Protein AF-V5IHF2-F1 (afdb_monomer)

Nearest PDB structures (foldseek):
  2dlu-assembly1_A  TM=8.442E-01  e=2.115E-10  Homo sapiens
  8cn1-assembly1_F  TM=9.602E-01  e=1.135E-07  Homo sapiens
  1wfv-assembly1_A  TM=8.486E-01  e=1.557E-06  Homo sapiens
  8bw8-assembly2_D  TM=9.312E-01  e=1.063E-05  Drosophila melanogaster
  4uu6-assembly1_A  TM=8.696E-01  e=1.002E-05  Homo sapiens

pLDDT: mean 82.55, std 12.89, range [40.22, 92.56]

Radius of gyration: 13.35 Å; Cα contacts (8 Å, |Δi|>4): 191; chains: 1; bounding box: 35×32×30 Å

Secondary structure (DSSP, 8-state):
-----PEEEEEEEE--SS---EEEEEETTTEEEEEEE-TTSHHHHH----TTPEEEEETTEE-TT--HHHHHHHHHHTTTEEEEEEEE--------

Solvent-accessible surface area (backbone atoms only — not comparable to full-atom values): 5498 Å² total; per-residue (Å²): 136,81,80,73,63,52,52,71,46,79,48,77,45,61,31,85,79,88,46,56,27,64,41,74,44,63,18,46,88,77,43,37,29,29,67,39,60,37,86,85,23,43,34,42,71,68,60,79,63,51,63,66,26,30,48,49,27,49,64,91,47,68,43,80,67,36,43,48,67,57,50,52,49,53,60,62,69,40,59,55,54,39,37,36,33,30,32,37,67,63,72,86,67,85,81,126

Foldseek 3Di:
DDDFQFDKDKDKFFAPPPAQQWDWDDFAPGAIFTQDGHCPGRCVVSVPDDGGWGWQDKAPRGRHRGGPVVVVVSSVVCPGMIITITTHGPCPDPPD

Mean predicted aligned error: 6.74 Å

Organism: Ixodes ricinus (NCBI:txid34613)

Structure (mmCIF, N/CA/C/O backbone):
data_AF-V5IHF2-F1
#
_entry.id   AF-V5IHF2-F1
#
loop_
_atom_site.group_PDB
_atom_site.id
_atom_site.type_symbol
_atom_site.label_atom_id
_atom_site.label_alt_id
_atom_site.label_comp_id
_atom_site.label_asym_id
_atom_site.label_entity_id
_atom_site.label_seq_id
_atom_site.pdbx_PDB_ins_code
_atom_site.Cartn_x
_atom_site.Cartn_y
_atom_site.Cartn_z
_atom_site.occupancy
_atom_site.B_iso_or_equiv
_atom_site.auth_seq_id
_atom_site.auth_comp_id
_atom_site.auth_asym_id
_atom_site.auth_atom_id
_atom_site.pdbx_PDB_model_num
ATOM 1 N N . LEU A 1 1 ? 22.484 -24.324 -5.319 1.00 43.34 1 LEU A N 1
ATOM 2 C CA . LEU A 1 1 ? 21.542 -23.714 -6.282 1.00 43.34 1 LEU A CA 1
ATOM 3 C C . LEU A 1 1 ? 20.192 -23.630 -5.581 1.00 43.34 1 LEU A C 1
ATOM 5 O O . LEU A 1 1 ? 19.326 -24.457 -5.827 1.00 43.34 1 LEU A O 1
ATOM 9 N N . GLY A 1 2 ? 20.089 -22.745 -4.585 1.00 48.03 2 GLY A N 1
ATOM 10 C CA . GLY A 1 2 ? 18.855 -22.573 -3.822 1.00 48.03 2 GLY A CA 1
ATOM 11 C C . GLY A 1 2 ? 17.901 -21.781 -4.690 1.00 48.03 2 GLY A C 1
ATOM 12 O O . GLY A 1 2 ? 18.206 -20.657 -5.065 1.00 48.03 2 GLY A O 1
ATOM 13 N N . THR A 1 3 ? 16.822 -22.407 -5.123 1.00 46.50 3 THR A N 1
ATOM 14 C CA . THR A 1 3 ? 15.780 -21.708 -5.855 1.00 46.50 3 THR A CA 1
ATOM 15 C C . THR A 1 3 ? 15.114 -20.770 -4.853 1.00 46.50 3 THR A C 1
ATOM 17 O O . THR A 1 3 ? 14.486 -21.216 -3.903 1.00 46.50 3 THR A O 1
ATOM 20 N N . GLU A 1 4 ? 15.329 -19.470 -4.993 1.00 53.56 4 GLU A N 1
ATOM 21 C CA . GLU A 1 4 ? 14.667 -18.460 -4.169 1.00 53.56 4 GLU A CA 1
ATOM 22 C C . GLU A 1 4 ? 13.222 -18.339 -4.664 1.00 53.56 4 GLU A C 1
ATOM 24 O O . GLU A 1 4 ? 12.884 -17.486 -5.484 1.00 53.56 4 GLU A O 1
ATOM 29 N N . TRP A 1 5 ? 12.364 -19.277 -4.259 1.00 61.69 5 TRP A N 1
ATOM 30 C CA . TRP A 1 5 ? 10.938 -19.163 -4.533 1.00 61.69 5 TRP A CA 1
ATOM 31 C C . TRP A 1 5 ? 10.403 -18.000 -3.697 1.00 61.69 5 TRP A C 1
ATOM 33 O O . TRP A 1 5 ? 10.404 -18.065 -2.470 1.00 61.69 5 TRP A O 1
ATOM 43 N N . ALA A 1 6 ? 9.977 -16.923 -4.356 1.00 70.69 6 ALA A N 1
ATOM 44 C CA . ALA A 1 6 ? 9.218 -15.881 -3.685 1.00 70.69 6 ALA A CA 1
ATOM 45 C C . ALA A 1 6 ? 7.849 -16.460 -3.306 1.00 70.69 6 ALA A C 1
ATOM 47 O O . ALA A 1 6 ? 7.117 -16.938 -4.179 1.00 70.69 6 ALA A O 1
ATOM 48 N N . GLU A 1 7 ? 7.516 -16.448 -2.019 1.00 81.81 7 GLU A N 1
ATOM 49 C CA . GLU A 1 7 ? 6.201 -16.881 -1.560 1.00 81.81 7 GLU A CA 1
ATOM 50 C C . GLU A 1 7 ? 5.192 -15.802 -1.941 1.00 81.81 7 GLU A C 1
ATOM 52 O O . GLU A 1 7 ? 5.318 -14.646 -1.536 1.00 81.81 7 GLU A O 1
ATOM 57 N N . VAL A 1 8 ? 4.227 -16.158 -2.790 1.00 88.81 8 VAL A N 1
ATOM 58 C CA . VAL A 1 8 ? 3.191 -15.224 -3.232 1.00 88.81 8 VAL A CA 1
ATOM 59 C C . VAL A 1 8 ? 1.962 -15.407 -2.362 1.00 88.81 8 VAL A C 1
ATOM 61 O O . VAL A 1 8 ? 1.360 -16.480 -2.348 1.00 88.81 8 VAL A O 1
ATOM 64 N N . GLU A 1 9 ? 1.554 -14.336 -1.696 1.00 90.56 9 GLU A N 1
ATOM 65 C CA . GLU A 1 9 ? 0.404 -14.320 -0.809 1.00 90.56 9 GLU A CA 1
ATOM 66 C C . GLU A 1 9 ? -0.593 -13.222 -1.209 1.00 90.56 9 GLU A C 1
ATOM 68 O O . GLU A 1 9 ? -0.224 -12.116 -1.601 1.00 90.56 9 GLU A O 1
ATOM 73 N N . ALA A 1 10 ? -1.889 -13.532 -1.123 1.00 91.75 10 ALA A N 1
ATOM 74 C CA . ALA A 1 10 ? -2.960 -12.565 -1.342 1.00 91.75 10 ALA A CA 1
ATOM 75 C C . ALA A 1 10 ? -3.508 -12.066 0.000 1.00 91.75 10 ALA A C 1
ATOM 77 O O . ALA A 1 10 ? -4.087 -12.846 0.757 1.00 91.75 10 ALA A O 1
ATOM 78 N N . VAL A 1 11 ? -3.356 -10.773 0.265 1.00 92.19 11 VAL A N 1
ATOM 79 C CA . VAL A 1 11 ? -3.786 -10.080 1.484 1.00 92.19 11 VAL A CA 1
ATOM 80 C C . VAL A 1 11 ? -4.998 -9.212 1.166 1.00 92.19 11 VAL A C 1
ATOM 82 O O . VAL A 1 11 ? -4.997 -8.484 0.179 1.00 92.19 11 VAL A O 1
ATOM 85 N N . GLU A 1 12 ? -6.040 -9.266 1.986 1.00 91.31 12 GLU A N 1
ATOM 86 C CA . GLU A 1 12 ? -7.248 -8.456 1.806 1.00 91.31 12 GLU A CA 1
ATOM 87 C C . GLU A 1 12 ? -7.387 -7.504 2.986 1.00 91.31 12 GLU A C 1
ATOM 89 O O . GLU A 1 12 ? -7.618 -7.929 4.112 1.00 91.31 12 GLU A O 1
ATOM 94 N N . LEU A 1 13 ? -7.228 -6.208 2.726 1.00 90.94 13 LEU A N 1
ATOM 95 C CA . LEU A 1 13 ? -7.286 -5.171 3.747 1.00 90.94 13 LEU A CA 1
ATOM 96 C C . LEU A 1 13 ? -8.573 -4.367 3.598 1.00 90.94 13 LEU A C 1
ATOM 98 O O . LEU A 1 13 ? -8.891 -3.867 2.518 1.00 90.94 13 LEU A O 1
ATOM 102 N N . LEU A 1 14 ? -9.289 -4.208 4.706 1.00 89.19 14 LEU A N 1
ATOM 103 C CA . LEU A 1 14 ? -10.497 -3.396 4.789 1.00 89.19 14 LEU A CA 1
ATOM 104 C C . LEU A 1 14 ? -10.148 -2.038 5.390 1.00 89.19 14 LEU A C 1
ATOM 106 O O . LEU A 1 14 ? -9.768 -1.941 6.552 1.00 89.19 14 LEU A O 1
ATOM 110 N N . ASN A 1 15 ? -10.272 -0.986 4.591 1.00 85.06 15 ASN A N 1
ATOM 111 C CA . ASN A 1 15 ? -10.072 0.380 5.041 1.00 85.06 15 ASN A CA 1
ATOM 112 C C . ASN A 1 15 ? -11.231 0.801 5.958 1.00 85.06 15 ASN A C 1
ATOM 114 O O . ASN A 1 15 ? -12.367 0.950 5.509 1.00 85.06 15 ASN A O 1
ATOM 118 N N . ASP A 1 16 ? -10.925 1.037 7.232 1.00 82.62 16 ASP A N 1
ATOM 119 C CA . ASP A 1 16 ? -11.882 1.496 8.247 1.00 82.62 16 ASP A CA 1
ATOM 120 C C . ASP A 1 16 ? -12.175 3.010 8.200 1.00 82.62 16 ASP A C 1
ATOM 122 O O . ASP A 1 16 ? -12.930 3.527 9.022 1.00 82.62 16 ASP A O 1
ATOM 126 N N . GLY A 1 17 ? -11.596 3.729 7.234 1.00 78.69 17 GLY A N 1
ATOM 127 C CA . GLY A 1 17 ? -11.679 5.186 7.114 1.00 78.69 17 GLY A CA 1
ATOM 128 C C . GLY A 1 17 ? -10.409 5.910 7.570 1.00 78.69 17 GLY A C 1
ATOM 129 O O . GLY A 1 17 ? -10.223 7.071 7.207 1.00 78.69 17 GLY A O 1
ATOM 130 N N . SER A 1 18 ? -9.503 5.235 8.285 1.00 80.12 18 SER A N 1
ATOM 131 C CA . SER A 1 18 ? -8.172 5.757 8.642 1.00 80.12 18 SER A CA 1
ATOM 132 C C . SER A 1 18 ? -7.103 5.561 7.553 1.00 80.12 18 SER A C 1
ATOM 134 O O . SER A 1 18 ? -6.021 6.149 7.627 1.00 80.12 18 SER A O 1
ATOM 136 N N . GLY A 1 19 ? -7.411 4.789 6.506 1.00 83.94 19 GLY A N 1
ATOM 137 C CA . GLY A 1 19 ? -6.473 4.368 5.469 1.00 83.94 19 GLY A CA 1
ATOM 138 C C . GLY A 1 19 ? -5.933 2.957 5.710 1.00 83.94 19 GLY A C 1
ATOM 139 O O . GLY A 1 19 ? -6.242 2.298 6.692 1.00 83.94 19 GLY A O 1
ATOM 140 N N . LEU A 1 20 ? -5.105 2.465 4.789 1.00 86.69 20 LEU A N 1
ATOM 141 C CA . LEU A 1 20 ? -4.640 1.071 4.821 1.00 86.69 20 LEU A CA 1
ATOM 142 C C . LEU A 1 20 ? -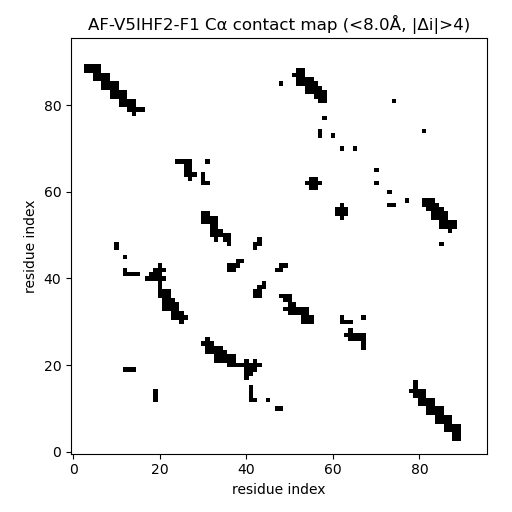3.492 0.816 5.807 1.00 86.69 20 LEU A C 1
ATOM 144 O O . LEU A 1 20 ? -3.167 -0.330 6.103 1.00 86.69 20 LEU A O 1
ATOM 148 N N . GLY A 1 21 ? -2.858 1.874 6.315 1.00 88.62 21 GLY A N 1
ATOM 149 C CA . GLY A 1 21 ? -1.820 1.734 7.328 1.00 88.62 21 GLY A CA 1
ATOM 150 C C . GLY A 1 21 ? -0.476 1.215 6.804 1.00 88.62 21 GLY A C 1
ATOM 151 O O . GLY A 1 21 ? 0.254 0.608 7.570 1.00 88.62 21 GLY A O 1
ATOM 152 N N . PHE A 1 22 ? -0.119 1.416 5.533 1.00 90.75 22 PHE A N 1
ATOM 153 C CA . PHE A 1 22 ? 1.213 1.065 5.023 1.00 90.75 22 PHE A CA 1
ATOM 154 C C . PHE A 1 22 ? 1.718 2.068 3.980 1.00 90.75 22 PHE A C 1
ATOM 156 O O . PHE A 1 22 ? 0.939 2.743 3.306 1.00 90.75 22 P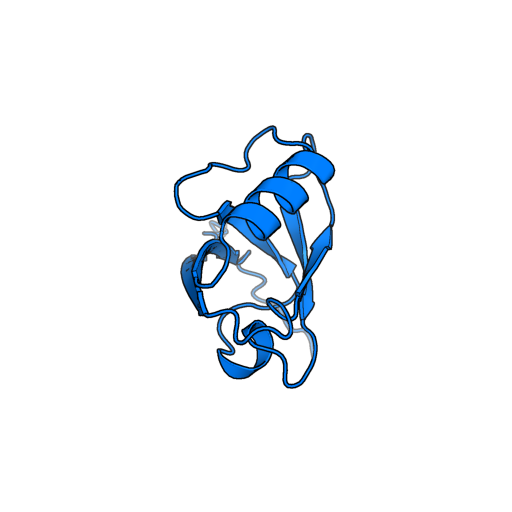HE A O 1
ATOM 163 N N . GLY A 1 23 ? 3.040 2.179 3.867 1.00 88.62 23 GLY A N 1
ATOM 164 C CA . GLY A 1 23 ? 3.740 2.994 2.883 1.00 88.62 23 GLY A CA 1
ATOM 165 C C . GLY A 1 23 ? 4.418 2.123 1.835 1.00 88.62 23 GLY A C 1
ATOM 166 O O . GLY A 1 23 ? 4.996 1.087 2.158 1.00 88.62 23 GLY A O 1
ATOM 167 N N . ILE A 1 24 ? 4.382 2.566 0.582 1.00 89.31 24 ILE A N 1
ATOM 168 C CA . ILE A 1 24 ? 5.040 1.897 -0.544 1.00 89.31 24 ILE A CA 1
ATOM 169 C C . ILE A 1 24 ? 6.186 2.744 -1.090 1.00 89.31 24 ILE A C 1
ATOM 171 O O . ILE A 1 24 ? 6.155 3.973 -1.030 1.00 89.31 24 ILE A O 1
ATOM 175 N N . VAL A 1 25 ? 7.185 2.081 -1.657 1.00 88.38 25 VAL A N 1
ATOM 176 C CA . VAL A 1 25 ? 8.290 2.695 -2.396 1.00 88.38 25 VAL A CA 1
ATOM 177 C C . VAL A 1 25 ? 8.531 1.949 -3.701 1.00 88.38 25 VAL A C 1
ATOM 179 O O . VAL A 1 25 ? 8.075 0.823 -3.886 1.00 88.38 25 VAL A O 1
ATOM 182 N N . GLY A 1 26 ? 9.266 2.584 -4.607 1.00 83.31 26 GLY A N 1
ATOM 183 C CA . GLY A 1 26 ? 9.563 2.034 -5.924 1.00 83.31 26 GLY A CA 1
ATOM 184 C C . GLY A 1 26 ? 8.615 2.547 -7.007 1.00 83.31 26 GLY A C 1
ATOM 185 O O . GLY A 1 26 ? 7.955 3.573 -6.846 1.00 83.31 26 GLY A O 1
ATOM 186 N N . GLY A 1 27 ? 8.600 1.877 -8.153 1.00 76.69 27 GLY A N 1
ATOM 187 C CA . GLY A 1 27 ? 7.851 2.304 -9.327 1.00 76.69 27 GLY A CA 1
ATOM 188 C C . GLY A 1 27 ? 8.161 1.453 -10.552 1.00 76.69 27 GLY A C 1
ATOM 189 O O . GLY A 1 27 ? 8.603 0.312 -10.445 1.00 76.69 27 GLY A O 1
ATOM 190 N N . ARG A 1 28 ? 7.963 2.036 -11.736 1.00 77.31 28 ARG A N 1
ATOM 191 C CA . ARG A 1 28 ? 7.939 1.330 -13.027 1.00 77.31 28 ARG A CA 1
ATOM 192 C C . ARG A 1 28 ? 9.117 0.383 -13.277 1.00 77.31 28 ARG A C 1
ATOM 194 O O . ARG A 1 28 ? 8.907 -0.686 -13.841 1.00 77.31 28 ARG A O 1
ATOM 201 N N . SER A 1 29 ? 10.326 0.780 -12.887 1.00 76.88 29 SER A N 1
ATOM 202 C CA . SER A 1 29 ? 11.554 0.025 -13.175 1.00 76.88 29 SER A CA 1
ATOM 203 C C . SER A 1 29 ? 11.964 -0.931 -12.054 1.00 76.88 29 SER A C 1
ATOM 205 O O . SER A 1 29 ? 12.612 -1.932 -12.329 1.00 76.88 29 SER A O 1
ATOM 207 N N . THR A 1 30 ? 11.607 -0.628 -10.804 1.00 79.25 30 THR A N 1
ATOM 208 C CA . THR A 1 30 ? 12.051 -1.376 -9.612 1.00 79.25 30 THR A CA 1
ATOM 209 C C . THR A 1 30 ? 10.968 -2.284 -9.034 1.00 79.25 30 THR A C 1
ATOM 211 O O . THR A 1 30 ? 11.252 -3.067 -8.141 1.00 79.25 30 THR A O 1
ATOM 214 N N . GLY A 1 31 ? 9.725 -2.161 -9.505 1.00 85.94 31 GLY A N 1
ATOM 215 C CA . GLY A 1 31 ? 8.566 -2.724 -8.821 1.00 85.94 31 GLY A CA 1
ATOM 216 C C . GLY A 1 31 ? 8.161 -1.891 -7.604 1.00 85.94 31 GLY A C 1
ATOM 217 O O . GLY A 1 31 ? 8.800 -0.887 -7.273 1.00 85.94 31 GLY A O 1
ATOM 218 N N . VAL A 1 32 ? 7.061 -2.296 -6.975 1.00 89.88 32 VAL A N 1
ATOM 219 C CA . VAL A 1 32 ? 6.474 -1.635 -5.807 1.00 89.88 32 VAL A CA 1
ATOM 220 C C . VAL A 1 32 ? 6.736 -2.495 -4.581 1.00 89.88 32 VAL A C 1
ATOM 222 O O . VAL A 1 32 ? 6.424 -3.682 -4.590 1.00 89.88 32 VAL A O 1
ATOM 225 N N . VAL A 1 33 ? 7.290 -1.895 -3.532 1.00 89.88 33 VAL A N 1
ATOM 226 C CA . VAL A 1 33 ? 7.684 -2.585 -2.297 1.00 89.88 33 VAL A CA 1
ATOM 227 C C . VAL A 1 33 ? 7.054 -1.894 -1.103 1.00 89.88 33 VAL A C 1
ATOM 229 O O . VAL A 1 33 ? 7.006 -0.664 -1.052 1.00 89.88 33 VAL A O 1
ATOM 232 N N . VAL A 1 34 ? 6.606 -2.664 -0.119 1.00 91.12 34 VAL A N 1
ATOM 233 C CA . VAL A 1 34 ? 6.153 -2.127 1.163 1.00 91.12 34 VAL A CA 1
ATOM 234 C C . VAL A 1 34 ? 7.364 -1.609 1.934 1.00 91.12 34 VAL A C 1
ATOM 236 O O . VAL A 1 34 ? 8.274 -2.358 2.280 1.00 91.12 34 VAL A O 1
ATOM 239 N N . LYS A 1 35 ? 7.394 -0.306 2.211 1.00 90.12 35 LYS A N 1
ATOM 240 C CA . LYS A 1 35 ? 8.478 0.346 2.955 1.00 90.12 35 LYS A CA 1
ATOM 241 C C . LYS A 1 35 ? 8.221 0.373 4.449 1.00 90.12 35 LYS A C 1
ATOM 243 O O . LYS A 1 35 ? 9.149 0.194 5.231 1.00 90.12 35 LYS A O 1
ATOM 248 N N . THR A 1 36 ? 6.984 0.662 4.829 1.00 90.38 36 THR A N 1
ATOM 249 C CA . THR A 1 36 ? 6.569 0.823 6.220 1.00 90.38 36 THR A CA 1
ATOM 250 C C . THR A 1 36 ? 5.185 0.240 6.409 1.00 90.38 36 THR A C 1
ATOM 252 O O . THR A 1 36 ? 4.332 0.353 5.534 1.00 90.38 36 THR A O 1
ATOM 255 N N . VAL A 1 37 ? 4.954 -0.333 7.580 1.00 91.31 37 VAL A N 1
ATOM 256 C CA . VAL A 1 37 ? 3.628 -0.705 8.065 1.00 91.31 37 VAL A CA 1
ATOM 257 C C . VAL A 1 37 ? 3.402 0.109 9.33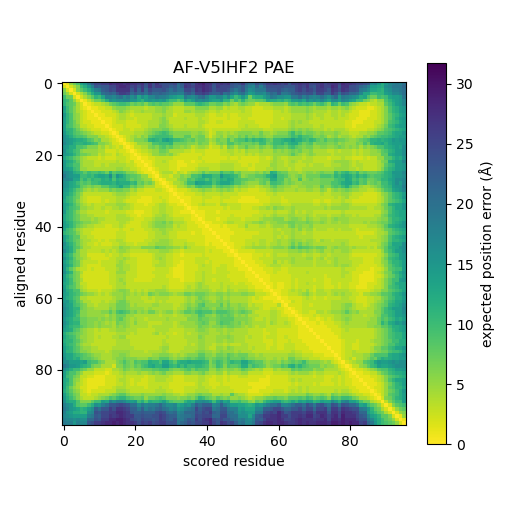8 1.00 91.31 37 VAL A C 1
ATOM 259 O O . VAL A 1 37 ? 4.296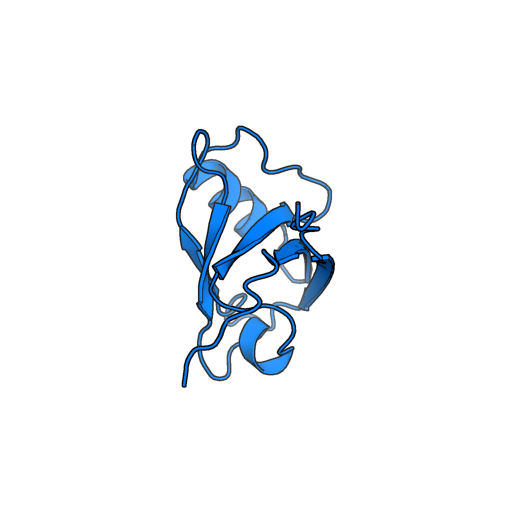 0.217 10.177 1.00 91.31 37 VAL A O 1
ATOM 262 N N . LEU A 1 38 ? 2.268 0.800 9.416 1.00 90.25 38 LEU A N 1
ATOM 263 C CA . LEU A 1 38 ? 1.920 1.680 10.525 1.00 90.25 38 LEU A CA 1
ATOM 264 C C . LEU A 1 38 ? 1.377 0.839 11.684 1.00 90.25 38 LEU A C 1
ATOM 266 O O . LEU A 1 38 ? 0.352 0.181 11.497 1.00 90.25 38 LEU A O 1
ATOM 270 N N . PRO A 1 39 ? 1.997 0.902 12.876 1.00 88.94 39 PRO A N 1
ATOM 271 C CA . PRO A 1 39 ? 1.550 0.129 14.028 1.00 88.94 39 PRO A CA 1
ATOM 272 C C . PRO A 1 39 ? 0.128 0.530 14.430 1.00 88.94 39 PRO A C 1
ATOM 274 O O . PRO A 1 39 ? -0.183 1.718 14.548 1.00 88.94 39 PRO A O 1
ATOM 277 N N . GLY A 1 40 ? -0.742 -0.459 14.627 1.00 88.31 40 GLY A N 1
ATOM 278 C CA . GLY A 1 40 ? -2.165 -0.262 14.906 1.00 88.31 40 GLY A CA 1
ATOM 279 C C . GLY A 1 40 ? -3.032 0.091 13.690 1.00 88.31 40 GLY A C 1
ATOM 280 O O . GLY A 1 40 ? -4.247 0.223 13.847 1.00 88.31 40 GLY A O 1
ATOM 281 N N . GLY A 1 41 ? -2.447 0.227 12.494 1.00 89.31 41 GLY A N 1
ATOM 282 C CA . GLY A 1 41 ? -3.179 0.402 11.237 1.00 89.31 41 GLY A CA 1
ATOM 283 C C . GLY A 1 41 ? -3.764 -0.908 10.699 1.00 89.31 41 GLY A C 1
ATOM 284 O O . GLY A 1 41 ? -3.474 -1.986 11.211 1.00 89.31 41 GLY A O 1
ATOM 285 N N . VAL A 1 42 ? -4.568 -0.832 9.634 1.00 90.56 42 VAL A N 1
ATOM 286 C CA . VAL A 1 42 ? -5.235 -2.008 9.038 1.00 90.56 42 VAL A CA 1
ATOM 287 C C . VAL A 1 42 ? -4.238 -3.102 8.646 1.00 90.56 42 VAL A C 1
ATOM 289 O O . VAL A 1 42 ? -4.419 -4.252 9.032 1.00 90.56 4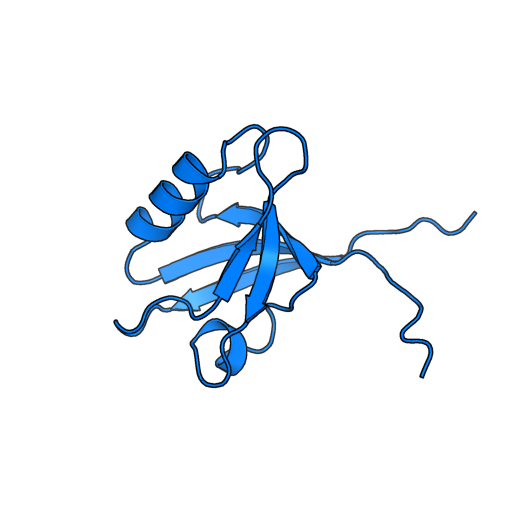2 VAL A O 1
ATOM 292 N N . ALA A 1 43 ? -3.170 -2.746 7.927 1.00 91.31 43 ALA A N 1
ATOM 293 C CA . ALA A 1 43 ? -2.132 -3.693 7.520 1.00 91.31 43 ALA A CA 1
ATOM 294 C C . ALA A 1 43 ? -1.412 -4.364 8.704 1.00 91.31 43 ALA A C 1
ATOM 296 O O . ALA A 1 43 ? -1.155 -5.563 8.658 1.00 91.31 43 ALA A O 1
ATOM 297 N N . ASP A 1 44 ? -1.121 -3.613 9.770 1.00 91.69 44 ASP A N 1
ATOM 298 C CA . ASP A 1 44 ? -0.472 -4.131 10.984 1.00 91.69 44 ASP A CA 1
ATOM 299 C C . ASP A 1 44 ? -1.391 -5.074 11.763 1.00 91.69 44 ASP A C 1
ATOM 301 O O . ASP A 1 44 ? -0.979 -6.147 12.194 1.00 91.69 44 ASP A O 1
ATOM 305 N N . ARG A 1 45 ? -2.667 -4.695 11.892 1.00 90.75 45 ARG A N 1
ATOM 306 C CA . ARG A 1 45 ? -3.688 -5.500 12.567 1.00 90.75 45 ARG A CA 1
ATOM 307 C C . ARG A 1 45 ? -3.999 -6.802 11.843 1.00 90.75 45 ARG A C 1
ATOM 309 O O . ARG A 1 45 ? -4.358 -7.774 12.503 1.00 90.75 45 ARG A O 1
ATOM 316 N N . ASP A 1 46 ? -3.919 -6.795 10.517 1.00 90.56 46 ASP A N 1
ATOM 317 C CA . ASP A 1 46 ? -4.027 -8.003 9.702 1.00 90.56 46 ASP A CA 1
ATOM 318 C C . ASP A 1 46 ? -2.776 -8.886 9.862 1.00 90.56 46 ASP A C 1
ATOM 320 O O . ASP A 1 46 ? -2.881 -10.105 9.979 1.00 90.56 46 ASP A O 1
ATOM 324 N N . GLY A 1 47 ? -1.592 -8.267 9.941 1.00 88.38 47 GLY A N 1
ATOM 325 C CA . GLY A 1 47 ? -0.323 -8.923 10.267 1.00 88.38 47 GLY A CA 1
ATOM 326 C C . GLY A 1 47 ? 0.305 -9.718 9.120 1.00 88.38 47 GLY A C 1
ATOM 327 O O . GLY A 1 47 ? 1.432 -10.197 9.254 1.00 88.38 47 GLY A O 1
ATOM 328 N N . ARG A 1 48 ? -0.388 -9.851 7.982 1.00 90.56 48 ARG A N 1
ATOM 329 C CA . ARG A 1 48 ? 0.103 -10.595 6.813 1.00 90.56 48 ARG A CA 1
ATOM 330 C C . ARG A 1 48 ? 1.004 -9.751 5.919 1.00 90.56 48 ARG A C 1
ATOM 332 O O . ARG A 1 48 ? 1.964 -10.274 5.358 1.00 90.56 48 ARG A O 1
ATOM 339 N N . LEU A 1 49 ? 0.710 -8.453 5.807 1.00 91.06 49 LEU A N 1
ATOM 340 C CA . LEU A 1 49 ? 1.519 -7.498 5.051 1.00 91.06 49 LEU A CA 1
ATOM 341 C C . LEU A 1 49 ? 2.712 -7.027 5.887 1.00 91.06 49 LEU A C 1
ATOM 343 O O . LEU A 1 49 ? 2.535 -6.457 6.962 1.00 91.06 49 LEU A O 1
ATOM 347 N N . GLN A 1 50 ? 3.923 -7.205 5.368 1.00 89.88 50 GLN A N 1
ATOM 348 C CA . GLN A 1 50 ? 5.161 -6.864 6.058 1.00 89.88 50 GLN A CA 1
ATOM 349 C C . GLN A 1 50 ? 6.021 -5.904 5.231 1.00 89.88 50 GLN A C 1
ATOM 351 O O . GLN A 1 50 ? 5.937 -5.821 4.005 1.00 89.88 50 GLN A O 1
ATOM 356 N N . SER A 1 51 ? 6.877 -5.137 5.908 1.00 90.75 51 SER A N 1
ATOM 357 C CA . SER A 1 51 ? 7.885 -4.321 5.229 1.00 90.75 51 SER A CA 1
ATOM 358 C C . SER A 1 51 ? 8.870 -5.212 4.471 1.00 90.75 51 SER A C 1
ATOM 360 O O . SER A 1 51 ? 9.413 -6.144 5.054 1.00 90.75 51 SER A O 1
ATOM 362 N N . GLY A 1 52 ? 9.137 -4.888 3.206 1.00 88.88 52 GLY A N 1
ATOM 363 C CA . GLY A 1 52 ? 9.971 -5.683 2.299 1.00 88.88 52 GLY A CA 1
ATOM 364 C C . GLY A 1 52 ? 9.171 -6.514 1.293 1.00 88.88 52 GLY A C 1
ATOM 365 O O . GLY A 1 52 ? 9.728 -6.937 0.281 1.00 88.88 52 GLY A O 1
ATOM 366 N N . ASP A 1 53 ? 7.863 -6.679 1.507 1.00 90.69 53 ASP A N 1
ATOM 367 C CA . ASP A 1 53 ? 7.003 -7.408 0.578 1.00 90.69 53 ASP A CA 1
ATOM 368 C C . ASP A 1 53 ? 6.851 -6.653 -0.755 1.00 90.69 53 ASP A C 1
ATOM 370 O O . ASP A 1 53 ? 6.613 -5.439 -0.792 1.00 90.69 53 ASP A O 1
ATOM 374 N N . HIS A 1 54 ? 6.955 -7.377 -1.871 1.00 90.56 54 HIS A N 1
ATOM 375 C CA . HIS A 1 54 ? 6.757 -6.822 -3.209 1.00 90.56 54 HIS A CA 1
ATOM 376 C C . HIS A 1 54 ? 5.293 -6.892 -3.616 1.00 90.56 54 HIS A C 1
ATOM 378 O O . HIS A 1 54 ? 4.753 -7.979 -3.776 1.00 90.56 54 HIS A O 1
ATOM 384 N N . ILE A 1 55 ? 4.661 -5.754 -3.884 1.00 90.94 55 ILE A N 1
ATOM 385 C CA . ILE A 1 55 ? 3.282 -5.722 -4.371 1.00 90.94 55 ILE A CA 1
ATOM 386 C C . ILE A 1 55 ? 3.277 -5.962 -5.882 1.00 90.94 55 ILE A C 1
ATOM 388 O O . ILE A 1 55 ? 3.789 -5.162 -6.666 1.00 90.94 55 ILE A O 1
ATOM 392 N N . LEU A 1 56 ? 2.661 -7.066 -6.292 1.00 89.88 56 LEU A N 1
ATOM 393 C CA . LEU A 1 56 ? 2.495 -7.455 -7.690 1.00 89.88 56 LEU A CA 1
ATOM 394 C C . LEU A 1 56 ? 1.183 -6.918 -8.276 1.00 89.88 56 LEU A C 1
ATOM 396 O O . LEU A 1 56 ? 1.143 -6.477 -9.427 1.00 89.88 56 LEU A O 1
ATOM 400 N N . GLN A 1 57 ? 0.107 -6.947 -7.487 1.00 91.75 57 GLN A N 1
ATOM 401 C CA . GLN A 1 57 ? -1.240 -6.592 -7.936 1.00 91.75 57 GLN A CA 1
ATOM 402 C C . GLN A 1 57 ? -2.049 -5.943 -6.811 1.00 91.75 57 GLN A C 1
ATOM 404 O O . GLN A 1 57 ? -1.880 -6.291 -5.644 1.00 91.75 57 GLN A O 1
ATOM 409 N N . ILE A 1 58 ? -2.938 -5.018 -7.179 1.00 90.44 58 ILE A N 1
ATOM 410 C CA . ILE A 1 58 ? -3.876 -4.345 -6.275 1.00 90.44 58 ILE A CA 1
ATOM 411 C C . ILE A 1 58 ? -5.281 -4.448 -6.865 1.00 90.44 58 ILE A C 1
ATOM 413 O O . ILE A 1 58 ? -5.542 -3.940 -7.952 1.00 90.44 58 ILE A O 1
ATOM 417 N N . GLY A 1 59 ? -6.183 -5.114 -6.153 1.00 89.19 59 GLY A N 1
ATOM 418 C CA . GLY A 1 59 ? -7.469 -5.566 -6.666 1.00 89.19 59 GLY A CA 1
ATOM 419 C C . GLY A 1 59 ? -7.252 -6.417 -7.913 1.00 89.19 59 GLY A C 1
ATOM 420 O O . GLY A 1 59 ? -6.565 -7.441 -7.878 1.00 89.19 59 GLY A O 1
ATOM 421 N N . ASP A 1 60 ? -7.774 -5.921 -9.027 1.00 87.12 60 ASP A N 1
ATOM 422 C CA . ASP A 1 60 ? -7.644 -6.505 -10.363 1.00 87.12 60 ASP A CA 1
ATOM 423 C C . ASP A 1 60 ? -6.595 -5.786 -11.233 1.00 87.12 60 ASP A C 1
ATOM 425 O O . ASP A 1 60 ? -6.423 -6.104 -12.410 1.00 87.12 60 ASP A O 1
ATOM 429 N N . VAL A 1 61 ? -5.873 -4.807 -10.675 1.00 88.88 61 VAL A N 1
ATOM 430 C CA . VAL A 1 61 ? -4.899 -3.986 -11.403 1.00 88.88 61 VAL A CA 1
ATOM 431 C C . VAL A 1 61 ? -3.481 -4.482 -11.152 1.00 88.88 61 VAL A C 1
ATOM 433 O O . VAL A 1 61 ? -2.954 -4.408 -10.039 1.00 88.88 61 VAL A O 1
ATOM 436 N N . ASN A 1 62 ? -2.832 -4.961 -12.211 1.00 89.19 62 ASN A N 1
ATOM 437 C CA . ASN A 1 62 ? -1.433 -5.370 -12.158 1.00 89.19 62 ASN A CA 1
ATOM 438 C C . ASN A 1 62 ? -0.516 -4.140 -12.093 1.00 89.19 62 ASN A C 1
ATOM 440 O O . ASN A 1 62 ? -0.614 -3.243 -12.930 1.00 89.19 62 ASN A O 1
ATOM 444 N N . LEU A 1 63 ? 0.393 -4.106 -11.115 1.00 86.50 63 LEU A N 1
ATOM 445 C CA . LEU A 1 63 ? 1.291 -2.966 -10.915 1.00 86.50 63 LEU A CA 1
ATOM 446 C C . LEU A 1 63 ? 2.520 -2.991 -11.824 1.00 86.50 63 LEU A C 1
ATOM 448 O O . LEU A 1 63 ? 3.295 -2.031 -11.856 1.00 86.50 63 LEU A O 1
ATOM 452 N N . ARG A 1 64 ? 2.736 -4.084 -12.560 1.00 83.69 64 ARG A N 1
ATOM 453 C CA . ARG A 1 64 ? 3.912 -4.260 -13.405 1.00 83.69 64 ARG A CA 1
ATOM 454 C C . ARG A 1 64 ? 3.965 -3.170 -14.473 1.00 83.69 64 ARG A C 1
ATOM 456 O O . ARG A 1 64 ? 3.139 -3.109 -15.377 1.00 83.69 64 ARG A O 1
ATOM 463 N N . GLY A 1 65 ? 4.983 -2.320 -14.379 1.00 83.00 65 GLY A N 1
ATOM 464 C CA . GLY A 1 65 ? 5.184 -1.212 -15.307 1.00 83.00 65 GLY A CA 1
ATOM 465 C C . GLY A 1 65 ? 4.400 0.065 -14.971 1.00 83.00 65 GLY A C 1
ATOM 466 O O . GLY A 1 65 ? 4.492 1.025 -15.745 1.00 83.00 65 GLY A O 1
ATOM 467 N N . LEU A 1 66 ? 3.681 0.108 -13.842 1.00 86.12 66 LEU A N 1
ATOM 46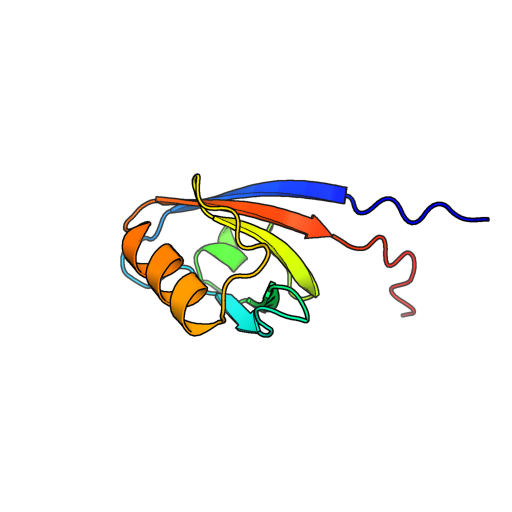8 C CA . LEU A 1 66 ? 3.039 1.320 -13.332 1.00 86.12 66 LEU A CA 1
ATOM 469 C C . LEU A 1 66 ? 4.034 2.182 -12.545 1.00 86.12 66 LEU A C 1
ATOM 471 O O . LEU A 1 66 ? 4.928 1.688 -11.858 1.00 86.12 66 LEU A O 1
ATOM 475 N N . GLY A 1 67 ? 3.885 3.502 -12.657 1.00 85.38 67 GLY A N 1
ATOM 476 C CA . GLY A 1 67 ? 4.604 4.452 -11.808 1.00 85.38 67 GLY A CA 1
ATOM 477 C C . GLY A 1 67 ? 4.023 4.505 -10.392 1.00 85.38 67 GLY A C 1
ATOM 478 O O . GLY A 1 67 ? 2.873 4.126 -10.177 1.00 85.38 67 GLY A O 1
ATOM 479 N N . SER A 1 68 ? 4.795 5.033 -9.442 1.00 82.38 68 SER A N 1
ATOM 480 C CA . SER A 1 68 ? 4.369 5.222 -8.046 1.00 82.38 68 SER A CA 1
ATOM 481 C C . SER A 1 68 ? 3.055 5.998 -7.919 1.00 82.38 68 SER A C 1
ATOM 483 O O . SER A 1 68 ? 2.181 5.602 -7.155 1.00 82.38 68 SER A O 1
ATOM 485 N N . ASP A 1 69 ? 2.888 7.061 -8.707 1.00 85.94 69 ASP A N 1
ATOM 486 C CA . ASP A 1 69 ? 1.669 7.878 -8.724 1.00 85.94 69 ASP A CA 1
ATOM 487 C C . ASP A 1 69 ? 0.429 7.083 -9.172 1.00 85.94 69 ASP A C 1
ATOM 489 O O . ASP A 1 69 ? -0.610 7.108 -8.513 1.00 85.94 69 ASP A O 1
ATOM 493 N N . GLN A 1 70 ? 0.565 6.278 -10.233 1.00 88.19 70 GLN A N 1
ATOM 494 C CA . GLN A 1 70 ? -0.516 5.412 -10.715 1.00 88.19 70 GLN A CA 1
ATOM 495 C C . GLN A 1 70 ? -0.908 4.376 -9.661 1.00 88.19 70 GLN A C 1
ATOM 497 O O . GLN A 1 70 ? -2.093 4.168 -9.420 1.00 88.19 70 GLN A O 1
ATOM 502 N N . VAL A 1 71 ? 0.070 3.769 -8.987 1.00 86.25 71 VAL A N 1
ATOM 503 C CA . VAL A 1 71 ? -0.182 2.792 -7.919 1.00 86.25 71 VAL A CA 1
ATOM 504 C C . VAL A 1 71 ? -0.899 3.443 -6.734 1.00 86.25 71 VAL A C 1
ATOM 506 O O . VAL A 1 71 ? -1.868 2.888 -6.219 1.00 86.25 71 VAL A O 1
ATOM 509 N N . ALA A 1 72 ? -0.471 4.642 -6.332 1.00 85.00 72 ALA A N 1
ATOM 510 C CA . ALA A 1 72 ? -1.142 5.409 -5.288 1.00 85.00 72 ALA A CA 1
ATOM 511 C C . ALA A 1 72 ? -2.590 5.754 -5.676 1.00 85.00 72 ALA A C 1
ATOM 513 O O . ALA A 1 72 ? -3.484 5.708 -4.830 1.00 85.00 72 ALA A O 1
ATOM 514 N N . SER A 1 73 ? -2.833 6.058 -6.954 1.00 87.81 73 SER A N 1
ATOM 515 C CA . SER A 1 73 ? -4.179 6.297 -7.477 1.00 87.81 73 SER A CA 1
ATOM 516 C C . SER A 1 73 ? -5.050 5.038 -7.392 1.00 87.81 73 SER A C 1
ATOM 518 O O . SER A 1 73 ? -6.149 5.098 -6.849 1.00 87.81 73 SER A O 1
ATOM 520 N N . VAL A 1 74 ? -4.531 3.876 -7.805 1.00 88.69 74 VAL A N 1
ATOM 521 C CA . VAL A 1 74 ? -5.235 2.582 -7.707 1.00 88.69 74 VAL A CA 1
ATOM 522 C C . VAL A 1 74 ? -5.590 2.248 -6.254 1.00 88.69 74 VAL A C 1
ATOM 524 O O . VAL A 1 74 ? -6.726 1.878 -5.968 1.00 88.69 74 VAL A O 1
ATOM 527 N N . LEU A 1 75 ? -4.657 2.440 -5.316 1.00 84.81 75 LEU A N 1
ATOM 528 C CA . LEU A 1 75 ? -4.904 2.251 -3.879 1.00 84.81 75 LEU A CA 1
ATOM 529 C C . LEU A 1 75 ? -6.011 3.168 -3.354 1.00 84.81 75 LEU A C 1
ATOM 531 O O . LEU A 1 75 ? -6.858 2.735 -2.577 1.00 84.81 75 LEU A O 1
ATOM 535 N N . ARG A 1 76 ? -6.025 4.432 -3.791 1.00 83.38 76 ARG A N 1
ATOM 536 C CA . ARG A 1 76 ? -7.087 5.383 -3.436 1.00 83.38 76 ARG A CA 1
ATOM 537 C C . ARG A 1 76 ? -8.436 4.990 -4.032 1.00 83.38 76 ARG A C 1
ATOM 539 O O . ARG A 1 76 ? -9.455 5.177 -3.375 1.00 83.38 76 ARG A O 1
ATOM 546 N N . GLN A 1 77 ? -8.451 4.444 -5.247 1.00 83.56 77 GLN A N 1
ATOM 547 C CA . GLN A 1 77 ? -9.672 3.989 -5.915 1.00 83.56 77 GLN A CA 1
ATOM 548 C C . GLN A 1 77 ? -10.239 2.696 -5.321 1.00 83.56 77 GLN A C 1
ATOM 550 O O . GLN A 1 77 ? -11.452 2.514 -5.353 1.00 83.56 77 GLN A O 1
ATOM 555 N N . ALA A 1 78 ? -9.397 1.832 -4.743 1.00 78.38 78 ALA A N 1
ATOM 556 C CA . ALA A 1 78 ? -9.837 0.598 -4.089 1.00 78.38 78 ALA A CA 1
ATOM 557 C C . ALA A 1 78 ? -10.784 0.846 -2.891 1.00 78.38 78 ALA A C 1
ATOM 559 O O . ALA A 1 78 ? -11.554 -0.030 -2.505 1.00 78.38 78 ALA A O 1
ATOM 560 N N . GLY A 1 79 ? -10.800 2.063 -2.335 1.00 74.94 79 GLY A N 1
ATOM 561 C CA . GLY A 1 79 ? -11.835 2.503 -1.403 1.00 74.94 79 GLY A CA 1
ATOM 562 C C . GLY A 1 79 ? -11.805 1.762 -0.063 1.00 74.94 79 GLY A C 1
ATOM 563 O O . GLY A 1 79 ? -10.838 1.885 0.691 1.00 74.94 79 GLY A O 1
ATOM 564 N N . ALA A 1 80 ? -12.900 1.063 0.254 1.00 78.38 80 ALA A N 1
ATOM 565 C CA . ALA A 1 80 ? -13.127 0.398 1.541 1.00 78.38 80 ALA A CA 1
ATOM 566 C C . ALA A 1 80 ? -12.470 -0.989 1.652 1.00 78.38 80 ALA A C 1
ATOM 568 O O . ALA A 1 80 ? -12.292 -1.482 2.758 1.00 78.38 80 ALA A O 1
ATOM 569 N N . GLY A 1 81 ? -12.106 -1.629 0.540 1.00 83.75 81 GLY A N 1
ATOM 570 C CA . GLY A 1 81 ? -11.543 -2.977 0.543 1.00 83.75 81 GLY A CA 1
ATOM 571 C C . GLY A 1 81 ? -10.554 -3.151 -0.595 1.00 83.75 81 GLY A C 1
ATOM 572 O O . GLY A 1 81 ? -10.898 -2.950 -1.757 1.00 83.75 81 GLY A O 1
ATOM 573 N N . VAL A 1 82 ? -9.321 -3.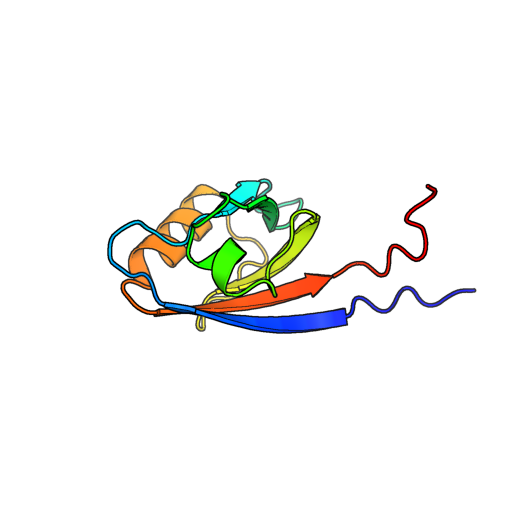521 -0.268 1.00 89.50 82 VAL A N 1
ATOM 574 C CA . VAL A 1 82 ? -8.255 -3.709 -1.247 1.00 89.50 82 VAL A CA 1
ATOM 575 C C . VAL A 1 82 ? -7.648 -5.094 -1.116 1.00 89.50 82 VAL A C 1
ATOM 577 O O . VAL A 1 82 ? -7.272 -5.529 -0.031 1.00 89.50 82 VAL A O 1
ATOM 580 N N . ARG A 1 83 ? -7.513 -5.780 -2.249 1.00 91.81 83 ARG A N 1
ATOM 581 C CA . ARG A 1 83 ? -6.816 -7.061 -2.331 1.00 91.81 83 ARG A CA 1
ATOM 582 C C . ARG A 1 83 ? -5.412 -6.847 -2.871 1.00 91.81 83 ARG A C 1
ATOM 584 O O . ARG A 1 83 ? -5.249 -6.447 -4.011 1.00 91.81 83 ARG A O 1
ATOM 591 N N . LEU A 1 84 ? -4.394 -7.098 -2.076 1.00 92.44 84 LEU A N 1
ATOM 592 C CA . LEU A 1 84 ? -2.996 -6.980 -2.457 1.00 92.44 84 LEU A CA 1
ATOM 593 C C . LEU A 1 84 ? -2.455 -8.376 -2.745 1.00 92.44 84 LEU A C 1
ATOM 595 O O . LEU A 1 84 ? -2.604 -9.275 -1.928 1.00 92.44 84 LEU A O 1
ATOM 599 N N . VAL A 1 85 ? -1.815 -8.567 -3.891 1.00 92.56 85 VAL A N 1
ATOM 600 C CA . VAL A 1 85 ? -1.014 -9.768 -4.144 1.00 92.56 85 VAL A CA 1
ATOM 601 C C . VAL A 1 85 ? 0.431 -9.383 -3.921 1.00 92.56 85 VAL A C 1
ATOM 603 O O . VAL A 1 85 ? 0.965 -8.560 -4.671 1.00 92.56 85 VAL A O 1
ATOM 606 N N . VAL A 1 86 ? 1.039 -9.949 -2.888 1.00 91.94 86 VAL A N 1
ATOM 607 C CA . VAL A 1 86 ? 2.415 -9.669 -2.505 1.00 91.94 86 VAL A CA 1
ATOM 608 C C . VAL A 1 86 ? 3.305 -10.881 -2.700 1.00 91.94 86 VAL A C 1
ATOM 610 O O . VAL A 1 86 ? 2.855 -12.014 -2.594 1.00 91.94 86 VAL A O 1
ATOM 613 N N . ALA A 1 87 ? 4.568 -10.637 -3.014 1.00 89.88 87 ALA A N 1
ATOM 614 C CA . ALA A 1 87 ? 5.606 -11.642 -3.092 1.00 89.88 87 ALA A CA 1
ATOM 615 C C . ALA A 1 87 ? 6.639 -11.359 -2.005 1.00 89.88 87 ALA A C 1
ATOM 617 O O . ALA A 1 87 ? 7.305 -10.318 -2.028 1.00 89.88 87 ALA A O 1
ATOM 618 N N . ARG A 1 88 ? 6.768 -12.297 -1.073 1.00 87.50 88 ARG A N 1
ATOM 619 C CA . ARG A 1 88 ? 7.789 -12.272 -0.040 1.00 87.50 88 ARG A CA 1
ATOM 620 C C . ARG A 1 88 ? 9.055 -12.915 -0.603 1.00 87.50 88 ARG A C 1
ATOM 622 O O . ARG A 1 88 ? 9.025 -14.104 -0.937 1.00 87.50 88 ARG A O 1
ATOM 629 N N . PRO A 1 89 ? 10.157 -12.164 -0.772 1.00 74.75 89 PRO A N 1
ATOM 630 C CA . PRO A 1 89 ? 11.430 -12.791 -1.084 1.00 74.75 89 PRO A CA 1
ATOM 631 C C . PRO A 1 89 ? 11.778 -13.746 0.062 1.00 74.75 89 PRO A C 1
ATOM 633 O O . PRO A 1 89 ? 11.617 -13.397 1.231 1.00 74.75 89 PRO A O 1
ATOM 636 N N . SER A 1 90 ? 12.207 -14.965 -0.268 1.00 66.25 90 SER A N 1
ATOM 637 C CA . SER A 1 90 ? 12.687 -15.941 0.712 1.00 66.25 90 SER A CA 1
ATOM 638 C C . SER A 1 90 ? 14.034 -15.471 1.268 1.00 66.25 90 SER A C 1
ATOM 640 O O . SER A 1 90 ? 15.076 -16.051 0.970 1.00 66.25 90 SER A O 1
ATOM 642 N N . GLU A 1 91 ? 14.026 -14.420 2.081 1.00 61.38 91 GLU A N 1
ATOM 643 C CA . GLU A 1 91 ? 15.156 -14.050 2.927 1.00 61.38 91 GLU A CA 1
ATOM 644 C C . GLU A 1 91 ? 15.219 -15.087 4.055 1.00 61.38 91 GLU A C 1
ATOM 646 O O . GLU A 1 91 ? 14.768 -14.882 5.181 1.00 61.38 91 GLU A O 1
ATOM 651 N N . ALA A 1 92 ? 15.732 -16.271 3.720 1.00 50.50 92 ALA A N 1
ATOM 652 C CA . ALA A 1 92 ? 16.181 -17.254 4.688 1.00 50.50 92 ALA A CA 1
ATOM 653 C C . ALA A 1 92 ? 17.408 -16.670 5.406 1.00 50.50 92 ALA A C 1
ATOM 655 O O . ALA A 1 92 ? 18.540 -16.998 5.069 1.00 50.50 92 ALA A O 1
ATOM 656 N N . GLY A 1 93 ? 17.191 -15.742 6.338 1.00 50.75 93 GLY A N 1
ATOM 657 C CA . GLY A 1 93 ? 18.293 -15.042 6.987 1.00 50.75 93 GLY A CA 1
ATOM 658 C C . GLY A 1 93 ? 17.885 -13.799 7.760 1.00 50.75 93 GLY A C 1
AT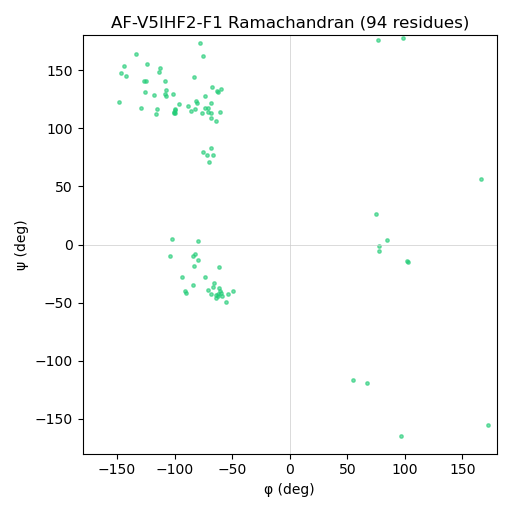OM 659 O O . GLY A 1 93 ? 18.450 -12.736 7.538 1.00 50.75 93 GLY A O 1
ATOM 660 N N . SER A 1 94 ? 16.967 -13.921 8.721 1.00 48.53 94 SER A N 1
ATOM 661 C CA . SER A 1 94 ? 17.052 -13.047 9.894 1.00 48.53 94 SER A CA 1
ATOM 662 C C . SER A 1 94 ? 18.304 -13.468 10.673 1.00 48.53 94 SER A C 1
ATOM 664 O O . SER A 1 94 ? 18.221 -14.311 11.565 1.00 48.53 94 SER A O 1
ATOM 666 N N . GLU A 1 95 ? 19.483 -12.977 10.280 1.00 46.00 95 GLU A N 1
ATOM 667 C CA . GLU A 1 95 ? 20.672 -13.037 11.134 1.00 46.00 95 GLU A CA 1
ATOM 668 C C . GLU A 1 95 ? 20.379 -12.171 12.367 1.00 46.00 95 GLU A C 1
ATOM 670 O O . GLU A 1 95 ? 20.255 -10.948 12.269 1.00 46.00 95 GLU A O 1
ATOM 675 N N . GLY A 1 96 ? 20.135 -12.844 13.494 1.00 40.22 96 GLY A N 1
ATOM 676 C CA . GLY A 1 96 ? 19.984 -12.241 14.820 1.00 40.22 96 GLY A CA 1
ATOM 677 C C . GLY A 1 96 ? 21.317 -11.980 15.502 1.00 40.22 96 GLY A C 1
ATOM 678 O O . GLY A 1 96 ? 22.322 -12.619 15.116 1.00 40.22 96 GLY A O 1
#

Sequence (96 aa):
LGTEWAEVEAVELLNDGSGLGFGIVGGRSTGVVVKTVLPGGVADRDGRLQSGDHILQIGDVNLRGLGSDQVASVLRQAGAGVRLVVARPSEAGSEG

InterPro domains:
  IPR001478 PDZ domain [PF00595] (17-86)
  IPR001478 PDZ domain [PS50106] (10-90)
  IPR001478 PDZ domain [SM00228] (18-90)
  IPR036034 PDZ superfamily [G3DSA:2.30.42.10] (2-94)
  IPR036034 PDZ superfamily [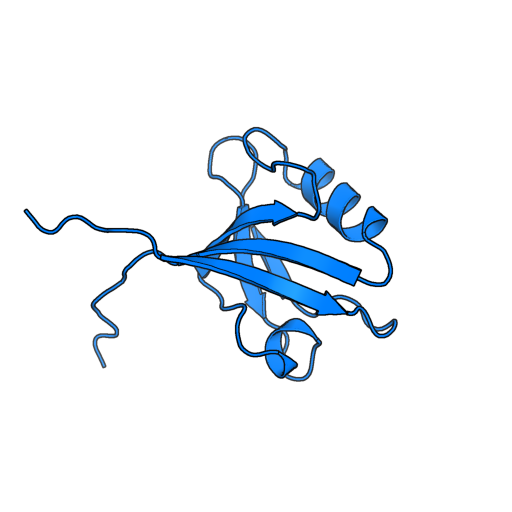SSF50156] (5-90)
  IPR051342 PDZ domain-containing scaffold protein [PTHR19964] (3-92)